Protein AF-A0A1I3J693-F1 (afdb_monomer_lite)

Secondary structure (DSSP, 8-state):
--HHHHHHTS--GGGHHHHHHHHHHHHHHHHH--EEEES--B-SSSS-SB-SSHHHHHHHHHHHHT---EEETTEEEES-HHHHHHHHHHHHHHHHHHHHHHHHHHHHS---

Radius of gyration: 20.6 Å; chains: 1; bounding box: 48×30×61 Å

Foldseek 3Di:
DDPCCCQPPVVPVVCVVVNVVVVVVVVVVCLQFPAKDFQWDQDPDPDDRTDPCLNVLLVVQCVVVVFDWDDDDRIITGRDPVSVVSSVVRSVVVVVVVVVVVVVVVVPDDDD

pLDDT: mean 88.35, std 9.42, range [54.84, 97.88]

Structure (mmCIF, N/CA/C/O backbone):
data_AF-A0A1I3J693-F1
#
_entry.id   AF-A0A1I3J693-F1
#
loop_
_atom_site.group_PDB
_atom_site.id
_atom_site.type_symbol
_atom_site.label_atom_id
_atom_site.label_alt_id
_atom_site.label_comp_id
_atom_site.label_asym_id
_atom_site.label_entity_id
_atom_site.label_seq_id
_atom_site.pdbx_PDB_ins_code
_atom_site.Cartn_x
_atom_site.Cartn_y
_atom_site.Cartn_z
_atom_site.occupancy
_atom_site.B_iso_or_equiv
_atom_site.auth_seq_id
_atom_site.auth_comp_id
_atom_site.auth_asym_id
_atom_site.auth_atom_id
_atom_site.pdbx_PDB_model_num
ATOM 1 N N . MET A 1 1 ? 29.232 -21.733 -5.467 1.00 60.97 1 MET A N 1
ATOM 2 C CA . MET A 1 1 ? 29.065 -20.299 -5.809 1.00 60.97 1 MET A CA 1
ATOM 3 C C . MET A 1 1 ? 27.701 -20.124 -6.468 1.00 60.97 1 MET A C 1
ATOM 5 O O . MET A 1 1 ? 27.435 -20.860 -7.407 1.00 60.97 1 MET A O 1
ATOM 9 N N . SER A 1 2 ? 26.806 -19.277 -5.939 1.00 84.44 2 SER A N 1
ATOM 10 C CA . SER A 1 2 ? 25.406 -19.224 -6.403 1.00 84.44 2 SER A CA 1
ATOM 11 C C . SER A 1 2 ? 25.230 -18.360 -7.655 1.00 84.44 2 SER A C 1
ATOM 13 O O . SER A 1 2 ? 25.873 -17.321 -7.809 1.00 84.44 2 SER A O 1
ATOM 15 N N . LEU A 1 3 ? 24.323 -18.785 -8.537 1.00 78.50 3 LEU A N 1
ATOM 16 C CA . LEU A 1 3 ? 23.997 -18.103 -9.792 1.00 78.50 3 LEU A CA 1
ATOM 17 C C . LEU A 1 3 ? 23.563 -16.648 -9.554 1.00 78.50 3 LEU A C 1
ATOM 19 O O . LEU A 1 3 ? 24.053 -15.735 -10.208 1.00 78.50 3 LEU A O 1
ATOM 23 N N . THR A 1 4 ? 22.727 -16.418 -8.540 1.00 80.69 4 THR A N 1
ATOM 24 C CA . THR A 1 4 ? 22.252 -15.088 -8.132 1.00 80.69 4 THR A CA 1
ATOM 25 C C . THR A 1 4 ? 23.403 -14.129 -7.819 1.00 80.69 4 THR A C 1
ATOM 27 O O . THR A 1 4 ? 23.345 -12.964 -8.195 1.00 80.69 4 THR A O 1
ATOM 30 N N . LYS A 1 5 ? 24.475 -14.611 -7.176 1.00 77.31 5 LYS A N 1
ATOM 31 C CA . LYS A 1 5 ? 25.646 -13.791 -6.837 1.00 77.31 5 LYS A CA 1
ATOM 32 C C . LYS A 1 5 ? 26.455 -13.408 -8.081 1.00 77.31 5 LYS A C 1
ATOM 34 O O . LYS A 1 5 ? 26.821 -12.243 -8.222 1.00 77.31 5 LYS A O 1
ATOM 39 N N . ARG A 1 6 ? 26.655 -14.353 -9.007 1.00 77.19 6 ARG A N 1
ATOM 40 C CA . ARG A 1 6 ? 27.328 -14.095 -10.296 1.00 77.19 6 ARG A CA 1
ATOM 41 C C . ARG A 1 6 ? 26.560 -13.084 -11.147 1.00 77.19 6 ARG A C 1
ATOM 43 O O . ARG A 1 6 ? 27.157 -12.190 -11.739 1.00 77.19 6 ARG A O 1
ATOM 50 N N . ILE A 1 7 ? 25.230 -13.199 -11.163 1.00 76.12 7 ILE A N 1
ATOM 51 C CA . ILE A 1 7 ? 24.353 -12.283 -11.896 1.00 76.12 7 ILE A CA 1
ATOM 52 C C . ILE A 1 7 ? 24.389 -10.890 -11.265 1.00 76.12 7 ILE A C 1
ATOM 54 O O . ILE A 1 7 ? 24.663 -9.935 -11.983 1.00 76.12 7 ILE A O 1
ATOM 58 N N . TRP A 1 8 ? 24.130 -10.759 -9.960 1.00 80.81 8 TRP A N 1
ATOM 59 C CA . TRP A 1 8 ? 23.787 -9.467 -9.348 1.00 80.81 8 TRP A CA 1
ATOM 60 C C . TRP A 1 8 ? 24.922 -8.740 -8.618 1.00 80.81 8 TRP A C 1
ATOM 62 O O . TRP A 1 8 ? 24.825 -7.528 -8.465 1.00 80.81 8 TRP A O 1
ATOM 72 N N . ILE A 1 9 ? 25.966 -9.439 -8.158 1.00 77.50 9 ILE A N 1
ATOM 73 C CA . ILE A 1 9 ? 27.039 -8.852 -7.328 1.00 77.50 9 ILE A CA 1
ATOM 74 C C . ILE A 1 9 ? 28.356 -8.765 -8.104 1.00 77.50 9 ILE A C 1
ATOM 76 O O . ILE A 1 9 ? 29.033 -7.747 -8.066 1.00 77.50 9 ILE A O 1
ATOM 80 N N . GLU A 1 10 ? 28.726 -9.831 -8.813 1.00 78.94 10 GLU A N 1
ATOM 81 C CA . GLU A 1 10 ? 30.013 -9.909 -9.525 1.00 78.94 10 GLU A CA 1
ATOM 82 C C . GLU A 1 10 ? 29.945 -9.345 -10.949 1.00 78.94 10 GLU A C 1
ATOM 84 O O . GLU A 1 10 ? 30.966 -9.250 -11.624 1.00 78.94 10 GLU A O 1
ATOM 89 N N . HIS A 1 11 ? 28.746 -8.968 -11.406 1.00 81.12 11 HIS A N 1
ATOM 90 C CA . HIS A 1 11 ? 28.496 -8.415 -12.738 1.00 81.12 11 HIS A CA 1
ATOM 91 C C . HIS A 1 11 ? 29.102 -9.249 -13.878 1.00 81.12 11 HIS A C 1
ATOM 93 O O . HIS A 1 11 ? 29.510 -8.702 -14.901 1.00 81.12 11 HIS A O 1
ATOM 99 N N . ASP A 1 12 ? 29.104 -10.579 -13.732 1.00 84.94 12 ASP A N 1
ATOM 100 C CA . ASP A 1 12 ? 29.699 -11.499 -14.704 1.00 84.94 12 ASP A CA 1
ATOM 101 C C . ASP A 1 12 ? 29.129 -11.208 -16.117 1.00 84.94 12 ASP A C 1
ATOM 103 O O . ASP A 1 12 ? 27.894 -11.140 -16.265 1.00 84.94 12 ASP A O 1
ATOM 107 N N . PRO A 1 13 ? 29.982 -10.961 -17.138 1.00 86.75 13 PRO A N 1
ATOM 108 C CA . PRO A 1 13 ? 29.553 -10.597 -18.489 1.00 86.75 13 PRO A CA 1
ATOM 109 C C . PRO A 1 13 ? 28.627 -11.629 -19.136 1.00 86.75 13 PRO A C 1
ATOM 111 O O . PRO A 1 13 ? 27.742 -11.248 -19.900 1.00 86.75 13 PRO A O 1
ATOM 114 N N . ALA A 1 14 ? 28.761 -12.912 -18.777 1.00 87.50 14 ALA A N 1
ATOM 115 C CA . ALA A 1 14 ? 27.935 -13.993 -19.316 1.00 87.50 14 ALA A CA 1
ATOM 116 C C . ALA A 1 14 ? 26.436 -13.835 -18.997 1.00 87.50 14 ALA A C 1
ATOM 118 O O . ALA A 1 14 ? 25.594 -14.452 -19.644 1.00 87.50 14 ALA A O 1
ATOM 119 N N . TYR A 1 15 ? 26.091 -12.997 -18.014 1.00 85.75 15 TYR A N 1
ATOM 120 C CA . TYR A 1 15 ? 24.713 -12.746 -17.591 1.00 85.75 15 TYR A CA 1
ATOM 121 C C . TYR A 1 15 ? 24.258 -11.301 -17.832 1.00 85.75 15 TYR A C 1
ATOM 123 O O . TYR A 1 15 ? 23.273 -10.860 -17.234 1.00 85.75 15 TYR A O 1
ATOM 131 N N . ALA A 1 16 ? 24.958 -10.547 -18.688 1.00 84.38 16 ALA A N 1
ATOM 132 C CA . ALA A 1 16 ? 24.611 -9.160 -18.993 1.00 84.38 16 ALA A CA 1
ATOM 133 C C . ALA A 1 16 ? 23.185 -9.023 -19.557 1.00 84.38 16 ALA A C 1
ATOM 135 O O . ALA A 1 16 ? 22.408 -8.226 -19.040 1.00 84.38 16 ALA A O 1
ATOM 136 N N . GLU A 1 17 ? 22.800 -9.860 -20.524 1.00 86.06 17 GLU A N 1
ATOM 137 C CA . GLU A 1 17 ? 21.450 -9.840 -21.111 1.00 86.06 17 GLU A CA 1
ATOM 138 C C . GLU A 1 17 ? 20.352 -10.199 -20.100 1.00 86.06 17 GLU A C 1
ATOM 140 O O . GLU A 1 17 ? 19.264 -9.622 -20.108 1.00 86.06 17 GLU A O 1
ATOM 145 N N . VAL A 1 18 ? 20.637 -11.145 -19.199 1.00 85.12 18 VAL A N 1
ATOM 146 C CA . VAL A 1 18 ? 19.705 -11.551 -18.138 1.00 85.12 18 VAL A CA 1
ATOM 147 C C . VAL A 1 18 ? 19.484 -10.390 -17.167 1.00 85.12 18 VAL A C 1
ATOM 149 O O . VAL A 1 18 ? 18.338 -10.072 -16.848 1.00 85.12 18 VAL A O 1
ATOM 152 N N . ARG A 1 19 ? 20.558 -9.705 -16.747 1.00 87.69 19 ARG A N 1
ATOM 153 C CA . ARG A 1 19 ? 20.458 -8.488 -15.928 1.00 87.69 19 ARG A CA 1
ATOM 154 C C . ARG A 1 19 ? 19.660 -7.393 -16.629 1.00 87.69 19 ARG A C 1
ATOM 156 O O . ARG A 1 19 ? 18.752 -6.847 -16.014 1.00 87.69 19 ARG A O 1
ATOM 163 N N . GLU A 1 20 ? 19.981 -7.089 -17.885 1.00 86.06 20 GLU A N 1
ATOM 164 C CA . GLU A 1 20 ? 19.293 -6.075 -18.696 1.00 86.06 20 GLU A CA 1
ATOM 165 C C . GLU A 1 20 ? 17.784 -6.341 -18.758 1.00 86.06 20 GLU A C 1
ATOM 167 O O . GLU A 1 20 ? 16.991 -5.458 -18.436 1.00 86.06 20 GLU A O 1
ATOM 172 N N . ARG A 1 21 ? 17.366 -7.580 -19.057 1.00 86.12 21 ARG A N 1
ATOM 173 C CA . ARG A 1 21 ? 15.941 -7.956 -19.080 1.00 86.12 21 ARG A CA 1
ATOM 174 C C . ARG A 1 21 ? 15.260 -7.766 -17.729 1.00 86.12 21 ARG A C 1
ATOM 176 O O . ARG A 1 21 ? 14.162 -7.217 -17.672 1.00 86.12 21 ARG A O 1
ATOM 183 N N . HIS A 1 22 ? 15.899 -8.197 -16.642 1.00 83.94 22 HIS A N 1
ATOM 184 C CA . HIS A 1 22 ? 15.342 -8.011 -15.304 1.00 83.94 22 HIS A CA 1
ATOM 185 C C . HIS A 1 22 ? 15.260 -6.532 -14.908 1.00 83.94 22 HIS A C 1
ATOM 187 O O . HIS A 1 22 ? 14.264 -6.120 -14.316 1.00 83.94 22 HIS A O 1
ATOM 193 N N . LEU A 1 23 ? 16.268 -5.725 -15.249 1.00 84.81 23 LEU A N 1
ATOM 194 C CA . LEU A 1 23 ? 16.270 -4.284 -14.995 1.00 84.81 23 LEU A CA 1
ATOM 195 C C . LEU A 1 23 ? 15.198 -3.567 -15.818 1.00 84.81 23 LEU A C 1
ATOM 197 O O . LEU A 1 23 ? 14.504 -2.710 -15.278 1.00 84.81 23 LEU A O 1
ATOM 201 N N . ALA A 1 24 ? 15.026 -3.928 -17.090 1.00 84.69 24 ALA A N 1
ATOM 202 C CA . ALA A 1 24 ? 13.989 -3.371 -17.951 1.00 84.69 24 ALA A CA 1
ATOM 203 C C . ALA A 1 24 ? 12.584 -3.689 -17.418 1.00 84.69 24 ALA A C 1
ATOM 205 O O . ALA A 1 24 ? 11.760 -2.785 -17.298 1.00 84.69 24 ALA A O 1
ATOM 206 N N . ALA A 1 25 ? 12.333 -4.937 -17.009 1.00 81.50 25 ALA A N 1
ATOM 207 C CA . ALA A 1 25 ? 11.069 -5.321 -16.383 1.00 81.50 25 ALA A CA 1
ATOM 208 C C . ALA A 1 25 ? 10.834 -4.565 -15.063 1.00 81.50 25 ALA A C 1
ATOM 210 O O . ALA A 1 25 ? 9.752 -4.027 -14.836 1.00 81.50 25 ALA A O 1
ATOM 211 N N . ALA A 1 26 ? 11.859 -4.464 -14.211 1.00 79.75 26 ALA A N 1
ATOM 212 C CA . ALA A 1 26 ? 11.766 -3.731 -12.952 1.00 79.75 26 ALA A CA 1
ATOM 213 C C . ALA A 1 26 ? 11.477 -2.236 -13.168 1.00 79.75 26 ALA A C 1
ATOM 215 O O . ALA A 1 26 ? 10.647 -1.674 -12.458 1.00 79.75 26 ALA A O 1
ATOM 216 N N . ARG A 1 27 ? 12.115 -1.603 -14.162 1.00 80.50 27 ARG A N 1
ATOM 217 C CA . ARG A 1 27 ? 11.854 -0.204 -14.540 1.00 80.50 27 ARG A CA 1
ATOM 218 C C . ARG A 1 27 ? 10.433 -0.018 -15.058 1.00 80.50 27 ARG A C 1
ATOM 220 O O . ARG A 1 27 ? 9.735 0.850 -14.551 1.00 80.50 27 ARG A O 1
ATOM 227 N N . ALA A 1 28 ? 9.980 -0.883 -15.966 1.00 77.56 28 ALA A N 1
ATOM 228 C CA . ALA A 1 28 ? 8.621 -0.829 -16.501 1.00 77.56 28 ALA A CA 1
ATOM 229 C C . ALA A 1 28 ? 7.557 -0.930 -15.393 1.00 77.56 28 ALA A C 1
ATOM 231 O O . ALA A 1 28 ? 6.563 -0.211 -15.419 1.00 77.56 28 ALA A O 1
ATOM 232 N N . HIS A 1 29 ? 7.777 -1.774 -14.380 1.00 73.94 29 HIS A N 1
ATOM 233 C CA . HIS A 1 29 ? 6.888 -1.843 -13.218 1.00 73.94 29 HIS A CA 1
ATOM 234 C C . HIS A 1 29 ? 7.018 -0.624 -12.293 1.00 73.94 29 HIS A C 1
ATOM 236 O O . HIS A 1 29 ? 6.005 -0.102 -11.831 1.00 73.94 29 HIS A O 1
ATOM 242 N N . ALA A 1 30 ? 8.234 -0.143 -12.026 1.00 74.31 30 ALA A N 1
ATOM 243 C CA . ALA A 1 30 ? 8.457 1.014 -11.158 1.00 74.31 30 ALA A CA 1
ATOM 244 C C . ALA A 1 30 ? 7.843 2.306 -11.726 1.00 74.31 30 ALA A C 1
ATOM 246 O O . ALA A 1 30 ? 7.331 3.126 -10.967 1.00 74.31 30 ALA A O 1
ATOM 247 N N . GLU A 1 31 ? 7.850 2.470 -13.050 1.00 77.44 31 GLU A N 1
ATOM 248 C CA . GLU A 1 31 ? 7.219 3.604 -13.734 1.00 77.44 31 GLU A CA 1
ATOM 249 C C . GLU A 1 31 ? 5.690 3.578 -13.622 1.00 77.44 31 GLU A C 1
ATOM 251 O O . GLU A 1 31 ? 5.064 4.631 -13.546 1.00 77.44 31 GLU A O 1
ATOM 256 N N . GLN A 1 32 ? 5.081 2.390 -13.555 1.00 84.31 32 GLN A N 1
ATOM 257 C CA . GLN A 1 32 ? 3.626 2.248 -13.460 1.00 84.31 32 GLN A CA 1
ATOM 258 C C . GLN A 1 32 ? 3.086 2.488 -12.050 1.00 84.31 32 GLN A C 1
ATOM 260 O O . GLN A 1 32 ? 1.958 2.946 -11.914 1.00 84.31 32 GLN A O 1
ATOM 265 N N . PHE A 1 33 ? 3.848 2.163 -11.004 1.00 88.56 33 PHE A N 1
ATOM 266 C CA . PHE A 1 33 ? 3.387 2.206 -9.614 1.00 88.56 33 PHE A CA 1
ATOM 267 C C . PHE A 1 33 ? 4.076 3.333 -8.841 1.00 88.56 33 PHE A C 1
ATOM 269 O O . PHE A 1 33 ? 5.014 3.119 -8.074 1.00 88.56 33 PHE A O 1
ATOM 276 N N . THR A 1 34 ? 3.605 4.561 -9.048 1.00 91.12 34 THR A N 1
ATOM 277 C CA . THR A 1 34 ? 4.251 5.770 -8.516 1.00 91.12 34 THR A CA 1
ATOM 278 C C . THR A 1 34 ? 3.713 6.195 -7.145 1.00 91.12 34 THR A C 1
ATOM 280 O O . THR A 1 34 ? 4.449 6.749 -6.325 1.00 91.12 34 THR A O 1
ATOM 283 N N . PHE A 1 35 ? 2.430 5.958 -6.858 1.00 94.38 35 PHE A N 1
ATOM 284 C CA . PHE A 1 35 ? 1.756 6.586 -5.717 1.00 94.38 35 PHE A CA 1
ATOM 285 C C . PHE A 1 35 ? 1.813 5.712 -4.468 1.00 94.38 35 PHE A C 1
ATOM 287 O O . PHE A 1 35 ? 1.151 4.682 -4.383 1.00 94.38 35 PHE A O 1
ATOM 294 N N . ARG A 1 36 ? 2.591 6.144 -3.469 1.00 95.12 36 ARG A N 1
ATOM 295 C CA . ARG A 1 36 ? 2.843 5.380 -2.240 1.00 95.12 36 ARG A CA 1
ATOM 296 C C . ARG A 1 36 ? 1.802 5.626 -1.138 1.00 95.12 36 ARG A C 1
ATOM 298 O O . ARG A 1 36 ? 1.494 6.765 -0.778 1.00 95.12 36 ARG A O 1
ATOM 305 N N . ILE A 1 37 ? 1.386 4.540 -0.493 1.00 96.00 37 ILE A N 1
ATOM 306 C CA . ILE A 1 37 ? 0.709 4.485 0.805 1.00 96.00 37 ILE A CA 1
ATOM 307 C C . ILE A 1 37 ? 1.665 3.841 1.819 1.00 96.00 37 ILE A C 1
ATOM 309 O O . ILE A 1 37 ? 2.059 2.690 1.632 1.00 96.00 37 ILE A O 1
ATOM 313 N N . PRO A 1 38 ? 2.060 4.530 2.902 1.00 95.88 38 PRO A N 1
ATOM 314 C CA . PRO A 1 38 ? 2.880 3.915 3.938 1.00 95.88 38 PRO A CA 1
ATOM 315 C C . PRO A 1 38 ? 2.069 2.868 4.713 1.00 95.88 38 PRO A C 1
ATOM 317 O O . PRO A 1 38 ? 0.993 3.167 5.233 1.00 95.88 38 PRO A O 1
ATOM 320 N N . THR A 1 39 ? 2.603 1.653 4.853 1.00 94.38 39 THR A N 1
ATOM 321 C CA . THR A 1 39 ? 1.990 0.590 5.675 1.00 94.38 39 THR A CA 1
ATOM 322 C C . THR A 1 39 ? 2.298 0.756 7.161 1.00 94.38 39 THR A C 1
ATOM 324 O O . THR A 1 39 ? 1.675 0.121 8.008 1.00 94.38 39 THR A O 1
ATOM 327 N N . ARG A 1 40 ? 3.231 1.647 7.513 1.00 93.12 40 ARG A N 1
ATOM 328 C CA . ARG A 1 40 ? 3.505 2.057 8.893 1.00 93.12 40 ARG A CA 1
ATOM 329 C C . ARG A 1 40 ? 2.860 3.408 9.176 1.00 93.12 40 ARG A C 1
ATOM 331 O O . ARG A 1 40 ? 3.266 4.429 8.630 1.00 93.12 40 ARG A O 1
ATOM 338 N N . ARG A 1 41 ? 1.881 3.410 10.078 1.00 92.56 41 ARG A N 1
ATOM 339 C CA . ARG A 1 41 ? 1.188 4.611 10.562 1.00 92.56 41 ARG A CA 1
ATOM 340 C C . ARG A 1 41 ? 1.288 4.694 12.077 1.00 92.56 41 ARG A C 1
ATOM 342 O O . ARG A 1 41 ? 1.223 3.665 12.752 1.00 92.56 41 ARG A O 1
ATOM 349 N N . ALA A 1 42 ? 1.453 5.905 12.609 1.00 92.62 42 ALA A N 1
ATOM 350 C CA . ALA A 1 42 ? 1.433 6.132 14.050 1.00 92.62 42 ALA A CA 1
ATOM 351 C C . ALA A 1 42 ? 0.141 5.568 14.660 1.00 92.62 42 ALA A C 1
ATOM 353 O O . ALA A 1 42 ? -0.956 5.791 14.138 1.00 92.62 42 ALA A O 1
ATOM 354 N N . ASN A 1 43 ? 0.281 4.816 15.748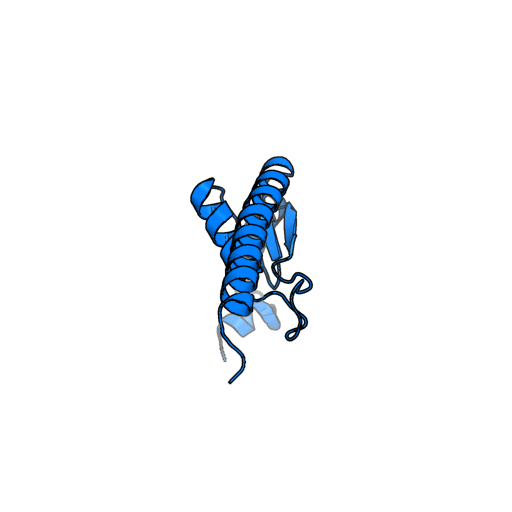 1.00 91.81 43 ASN A N 1
ATOM 355 C CA . ASN A 1 43 ? -0.863 4.241 16.435 1.00 91.81 43 ASN A CA 1
ATOM 356 C C . ASN A 1 43 ? -1.641 5.329 17.184 1.00 91.81 43 ASN A C 1
ATOM 358 O O . ASN A 1 43 ? -1.060 6.131 17.912 1.00 91.81 43 ASN A O 1
ATOM 362 N N . ARG A 1 44 ? -2.966 5.333 17.025 1.00 87.88 44 ARG A N 1
ATOM 363 C CA . ARG A 1 44 ? -3.883 6.248 17.726 1.00 87.88 44 ARG A CA 1
ATOM 364 C C . ARG A 1 44 ? -4.302 5.740 19.112 1.00 87.88 44 ARG A C 1
ATOM 366 O O . ARG A 1 44 ? -4.967 6.463 19.851 1.00 87.88 44 ARG A O 1
ATOM 373 N N . MET A 1 45 ? -3.969 4.495 19.448 1.00 87.25 45 MET A N 1
ATOM 374 C CA . MET A 1 45 ? -4.248 3.870 20.742 1.00 87.25 45 MET A CA 1
ATOM 375 C C . MET A 1 45 ? -2.984 3.843 21.616 1.00 87.25 45 MET A C 1
ATOM 377 O O . MET A 1 45 ? -1.881 3.732 21.075 1.00 87.25 45 MET A O 1
ATOM 381 N N . PRO A 1 46 ? -3.112 3.907 22.956 1.00 84.75 46 PRO A N 1
ATOM 382 C CA . PRO A 1 46 ? -1.967 3.744 23.847 1.00 84.75 46 PRO A CA 1
ATOM 383 C C . PRO A 1 46 ? -1.311 2.366 23.659 1.00 84.75 46 PRO A C 1
ATOM 385 O O . PRO A 1 46 ? -1.990 1.374 23.386 1.00 84.75 46 PRO A O 1
ATOM 388 N N . GLY A 1 47 ? 0.015 2.298 23.817 1.00 87.25 47 GLY A N 1
ATOM 389 C CA . GLY A 1 47 ? 0.794 1.065 23.682 1.00 87.25 47 GLY A CA 1
ATOM 390 C C . GLY A 1 47 ? 1.802 1.116 22.532 1.00 87.25 47 GLY A C 1
ATOM 391 O O . GLY A 1 47 ? 2.753 1.893 22.571 1.00 87.25 47 GLY A O 1
ATOM 392 N N . ARG A 1 48 ? 1.639 0.245 21.525 1.00 89.62 48 ARG A N 1
ATOM 393 C CA . ARG A 1 48 ? 2.591 0.114 20.403 1.00 89.62 48 ARG A CA 1
ATOM 394 C C . ARG A 1 48 ? 2.718 1.426 19.630 1.00 89.62 48 ARG A C 1
ATOM 396 O O . ARG A 1 48 ? 1.702 2.020 19.294 1.00 89.62 48 ARG A O 1
ATOM 403 N N . ARG A 1 49 ? 3.946 1.805 19.250 1.00 92.75 49 ARG A N 1
ATOM 404 C CA . ARG A 1 49 ? 4.227 3.002 18.429 1.00 92.75 49 ARG A CA 1
ATOM 405 C C . ARG A 1 49 ? 3.524 2.978 17.066 1.00 92.75 49 ARG A C 1
ATOM 407 O O . ARG A 1 49 ? 3.030 4.006 16.611 1.00 92.75 49 ARG A O 1
ATOM 414 N N . TRP A 1 50 ? 3.501 1.816 16.416 1.00 93.31 50 TRP A N 1
ATOM 415 C CA . TRP A 1 50 ? 2.920 1.624 15.085 1.00 93.31 50 TRP A CA 1
ATOM 416 C C . TRP A 1 50 ? 1.587 0.890 15.171 1.00 93.31 50 TRP A C 1
ATOM 418 O O . TRP A 1 50 ? 1.446 -0.032 15.977 1.00 93.31 50 TRP A O 1
ATOM 428 N N . ASP A 1 51 ? 0.633 1.309 14.343 1.00 93.25 51 ASP A N 1
ATOM 429 C CA . ASP A 1 51 ? -0.686 0.694 14.225 1.00 93.25 51 ASP A CA 1
ATOM 430 C C . ASP A 1 51 ? -0.562 -0.696 13.569 1.00 93.25 51 ASP A C 1
ATOM 432 O O . ASP A 1 51 ? -0.199 -0.777 12.392 1.00 93.25 51 ASP A O 1
ATOM 436 N N . PRO A 1 52 ? -0.833 -1.796 14.297 1.00 91.88 52 PRO A N 1
ATOM 437 C CA . PRO A 1 52 ? -0.729 -3.141 13.742 1.00 91.88 52 PRO A CA 1
ATOM 438 C C . PRO A 1 52 ? -1.898 -3.494 12.811 1.00 91.88 52 PRO A C 1
ATOM 440 O O . PRO A 1 52 ? -1.784 -4.445 12.044 1.00 91.88 52 PRO A O 1
ATOM 443 N N . PHE A 1 53 ? -3.015 -2.763 12.881 1.00 94.62 53 PHE A N 1
ATOM 444 C CA . PHE A 1 53 ? -4.212 -3.027 12.084 1.00 94.62 53 PHE A CA 1
ATOM 445 C C . PHE A 1 53 ? -4.207 -2.260 10.759 1.00 94.62 53 PHE A C 1
ATOM 447 O O . PHE A 1 53 ? -4.862 -2.665 9.802 1.00 94.62 53 PHE A O 1
ATOM 454 N N . TRP A 1 54 ? -3.433 -1.178 10.673 1.00 95.69 54 TRP A N 1
ATOM 455 C CA . TRP A 1 54 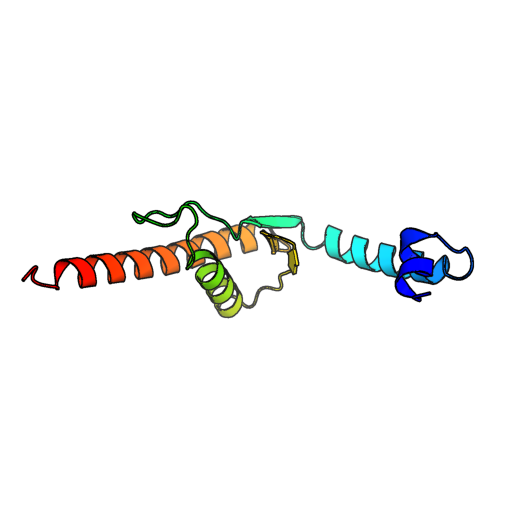? -3.347 -0.346 9.475 1.00 95.69 54 TRP A CA 1
ATOM 456 C C . TRP A 1 54 ? -2.988 -1.112 8.182 1.00 95.69 54 TRP A C 1
ATOM 458 O O . TRP A 1 54 ? -3.707 -0.930 7.200 1.00 95.69 54 TRP A O 1
ATOM 468 N N . PRO A 1 55 ? -1.986 -2.018 8.147 1.00 95.44 55 PRO A N 1
ATOM 469 C CA . PRO A 1 55 ? -1.721 -2.828 6.953 1.00 95.44 55 PRO A CA 1
ATOM 470 C C . PRO A 1 55 ? -2.918 -3.682 6.519 1.00 95.44 55 PRO A C 1
ATOM 472 O O . PRO A 1 55 ? -3.215 -3.765 5.332 1.00 95.44 55 PRO A O 1
ATOM 475 N N . ALA A 1 56 ? -3.636 -4.278 7.476 1.00 95.94 56 ALA A N 1
ATOM 476 C CA . ALA A 1 56 ? -4.816 -5.090 7.187 1.00 95.94 56 ALA A CA 1
ATOM 477 C C . ALA A 1 56 ? -5.979 -4.238 6.653 1.00 95.94 56 ALA A C 1
ATOM 479 O O . ALA A 1 56 ? -6.707 -4.675 5.766 1.00 95.94 56 ALA A O 1
ATOM 480 N N . ALA A 1 57 ? -6.136 -3.010 7.157 1.00 97.00 57 ALA A N 1
ATOM 481 C CA . ALA A 1 57 ? -7.123 -2.064 6.645 1.00 97.00 57 ALA A CA 1
ATOM 482 C C . ALA A 1 57 ? -6.814 -1.626 5.203 1.00 97.00 57 ALA A C 1
ATOM 484 O O . ALA A 1 57 ? -7.738 -1.531 4.400 1.00 97.00 57 ALA A O 1
ATOM 485 N N . ILE A 1 58 ? -5.534 -1.405 4.867 1.00 97.12 58 ILE A N 1
ATOM 486 C CA . ILE A 1 58 ? -5.105 -1.130 3.486 1.00 97.12 58 ILE A CA 1
ATOM 487 C C . ILE A 1 58 ? -5.416 -2.322 2.583 1.00 97.12 58 ILE A C 1
ATOM 489 O O . ILE A 1 58 ? -6.031 -2.128 1.541 1.00 97.12 58 ILE A O 1
ATOM 493 N N . GLN A 1 59 ? -5.027 -3.538 2.986 1.00 96.44 59 GLN A N 1
ATOM 494 C CA . GLN A 1 59 ? -5.260 -4.733 2.172 1.00 96.44 59 GLN A CA 1
ATOM 495 C C . GLN A 1 59 ? -6.748 -4.937 1.898 1.00 96.44 59 GLN A C 1
ATOM 497 O O . GLN A 1 59 ? -7.142 -5.111 0.754 1.00 96.44 59 GLN A O 1
ATOM 502 N N . ARG A 1 60 ? -7.588 -4.808 2.928 1.00 97.06 60 ARG A N 1
ATOM 503 C CA . ARG A 1 60 ? -9.036 -4.913 2.758 1.00 97.06 60 ARG A CA 1
ATOM 504 C C . ARG A 1 60 ? -9.587 -3.856 1.797 1.00 97.06 60 ARG A C 1
ATOM 506 O O . ARG A 1 60 ? -10.404 -4.185 0.952 1.00 97.06 60 ARG A O 1
ATOM 513 N N . ALA A 1 61 ? -9.139 -2.605 1.910 1.00 97.00 61 ALA A N 1
ATOM 514 C CA . ALA A 1 61 ? -9.569 -1.552 0.994 1.00 97.00 61 ALA A CA 1
ATOM 515 C C . ALA A 1 61 ? -9.139 -1.833 -0.458 1.00 97.00 61 ALA A C 1
ATOM 517 O O . ALA A 1 61 ? -9.880 -1.499 -1.380 1.00 97.00 61 ALA A O 1
ATOM 518 N N . LEU A 1 62 ? -7.965 -2.442 -0.668 1.00 96.75 62 LEU A N 1
ATOM 519 C CA . LEU A 1 62 ? -7.510 -2.877 -1.993 1.00 96.75 62 LEU A CA 1
ATOM 520 C C . LEU A 1 62 ? -8.397 -3.987 -2.548 1.00 96.75 62 LEU A C 1
ATOM 522 O O . LEU A 1 62 ? -8.842 -3.877 -3.687 1.00 96.75 62 LEU A O 1
ATOM 526 N N . ASP A 1 63 ? -8.686 -5.002 -1.733 1.00 96.06 63 ASP A N 1
ATOM 527 C CA . ASP A 1 63 ? -9.542 -6.126 -2.115 1.00 96.06 63 ASP A CA 1
ATOM 528 C C . ASP A 1 63 ? -10.963 -5.643 -2.465 1.00 96.06 63 ASP A C 1
ATOM 530 O O . ASP A 1 63 ? -11.523 -6.060 -3.476 1.00 96.06 63 ASP A O 1
ATOM 534 N N . ASP A 1 64 ? -11.515 -4.709 -1.680 1.00 96.62 64 ASP A N 1
ATOM 535 C CA . ASP A 1 64 ? -12.855 -4.141 -1.888 1.00 96.62 64 ASP A CA 1
ATOM 536 C C . ASP A 1 64 ? -12.948 -3.304 -3.185 1.00 96.62 64 ASP A C 1
ATOM 538 O O . ASP A 1 64 ? -14.006 -3.256 -3.813 1.00 96.62 64 ASP A O 1
ATOM 542 N N . ASN A 1 65 ? -11.858 -2.641 -3.596 1.00 95.12 65 ASN A N 1
ATOM 543 C CA . ASN A 1 65 ? -11.821 -1.801 -4.802 1.00 95.12 65 ASN A CA 1
ATOM 544 C C . ASN A 1 65 ? -11.289 -2.532 -6.052 1.00 95.12 65 ASN A C 1
ATOM 546 O O . ASN A 1 65 ? -11.468 -2.041 -7.166 1.00 95.12 65 ASN A O 1
ATOM 550 N N . GLY A 1 66 ? -10.627 -3.682 -5.891 1.00 94.62 66 GLY A N 1
ATOM 551 C CA . GLY A 1 66 ? -10.042 -4.450 -6.993 1.00 9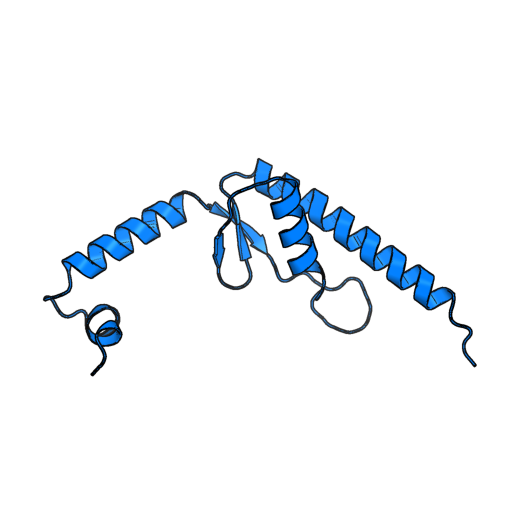4.62 66 GLY A CA 1
ATOM 552 C C . GLY A 1 66 ? -8.863 -3.760 -7.691 1.00 94.62 66 GLY A C 1
ATOM 553 O O . GLY A 1 66 ? -8.645 -3.986 -8.880 1.00 94.62 66 GLY A O 1
ATOM 554 N N . PHE A 1 67 ? -8.122 -2.894 -6.991 1.00 93.50 67 PHE A N 1
ATOM 555 C CA . PHE A 1 67 ? -6.972 -2.198 -7.576 1.00 93.50 67 PHE A CA 1
ATOM 556 C C . PHE A 1 67 ? -5.697 -3.040 -7.528 1.00 93.50 67 PHE A C 1
ATOM 558 O O . PHE A 1 67 ? -5.328 -3.592 -6.489 1.00 93.50 67 PHE A O 1
ATOM 565 N N . ASP A 1 68 ? -4.972 -3.054 -8.648 1.00 92.81 68 ASP A N 1
ATOM 566 C CA . ASP A 1 68 ? -3.618 -3.594 -8.705 1.00 92.81 68 ASP A CA 1
ATOM 567 C C . ASP A 1 68 ? -2.688 -2.769 -7.814 1.00 92.81 68 ASP A C 1
ATOM 569 O O . ASP A 1 68 ? -2.721 -1.537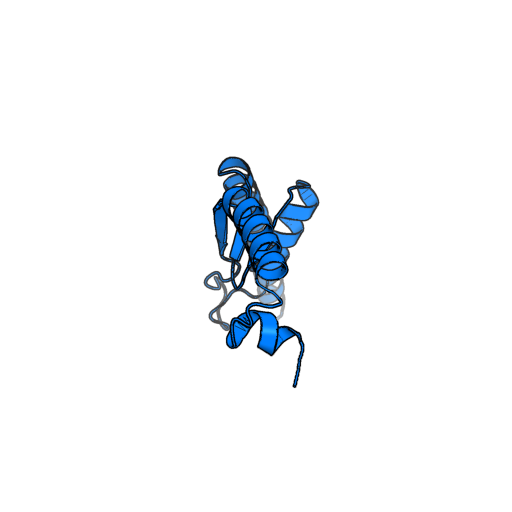 -7.824 1.00 92.81 68 ASP A O 1
ATOM 573 N N . SER A 1 69 ? -1.797 -3.436 -7.086 1.00 93.94 69 SER A N 1
ATOM 574 C CA . SER A 1 69 ? -0.801 -2.757 -6.264 1.00 93.94 69 SER A CA 1
ATOM 575 C C . SER A 1 69 ? 0.493 -3.551 -6.162 1.00 93.94 69 SER A C 1
ATOM 577 O O . SER A 1 69 ? 0.526 -4.763 -6.379 1.00 93.94 69 SER A O 1
ATOM 579 N N . VAL A 1 70 ? 1.573 -2.857 -5.807 1.00 91.81 70 VAL A N 1
ATOM 580 C CA . VAL A 1 70 ? 2.865 -3.480 -5.505 1.00 91.81 70 VAL A CA 1
ATOM 581 C C . VAL A 1 70 ? 3.271 -3.124 -4.084 1.00 91.81 70 VAL A C 1
ATOM 583 O O . VAL A 1 70 ? 3.291 -1.955 -3.702 1.00 91.81 70 VAL A O 1
ATOM 586 N N . SER A 1 71 ? 3.628 -4.136 -3.299 1.00 91.81 71 SER A N 1
ATOM 587 C CA . SER A 1 71 ? 4.176 -3.947 -1.956 1.00 91.81 71 SER A CA 1
ATOM 588 C C . SER A 1 71 ? 5.701 -3.917 -2.008 1.00 91.81 71 SER A C 1
ATOM 590 O O . SER A 1 71 ? 6.331 -4.897 -2.401 1.00 91.81 71 SER A O 1
ATOM 592 N N . ILE A 1 72 ? 6.302 -2.804 -1.587 1.00 88.62 72 ILE A N 1
ATOM 593 C CA . ILE A 1 72 ? 7.756 -2.633 -1.491 1.00 88.62 72 ILE A CA 1
ATOM 594 C C . ILE A 1 72 ? 8.080 -2.076 -0.107 1.00 88.62 72 ILE A C 1
ATOM 596 O O . ILE A 1 72 ? 7.634 -0.987 0.254 1.00 88.62 72 ILE A O 1
ATOM 600 N N . ASN A 1 73 ? 8.897 -2.802 0.660 1.00 89.88 73 ASN A N 1
ATOM 601 C CA . ASN A 1 73 ? 9.272 -2.442 2.030 1.00 89.88 73 ASN A CA 1
ATOM 602 C C . ASN A 1 73 ? 8.039 -2.126 2.903 1.00 89.88 73 ASN A C 1
ATOM 604 O O . ASN A 1 73 ? 7.168 -2.967 3.102 1.00 89.88 73 ASN A O 1
ATOM 608 N N . ASP A 1 74 ? 7.968 -0.912 3.444 1.00 90.81 74 ASP A N 1
ATOM 609 C CA . ASP A 1 74 ? 6.884 -0.389 4.269 1.00 90.81 74 ASP A CA 1
ATOM 610 C C . ASP A 1 74 ? 5.917 0.501 3.464 1.00 90.81 74 ASP A C 1
ATOM 612 O O . ASP A 1 74 ? 5.386 1.500 3.966 1.00 90.81 74 ASP A O 1
ATOM 616 N N . GLY A 1 75 ? 5.712 0.180 2.187 1.00 94.06 75 GLY A N 1
ATOM 617 C CA . GLY A 1 75 ? 4.822 0.908 1.293 1.00 94.06 75 GLY A CA 1
ATOM 618 C C . GLY A 1 75 ? 4.044 0.002 0.349 1.00 94.06 75 GLY A C 1
ATOM 619 O O . GLY A 1 75 ? 4.567 -0.987 -0.157 1.00 94.06 75 GLY A O 1
ATOM 620 N N . VAL A 1 76 ? 2.802 0.393 0.087 1.00 95.62 76 VAL A N 1
ATOM 621 C CA . VAL A 1 76 ? 2.005 -0.097 -1.038 1.00 95.62 76 VAL A CA 1
ATOM 622 C C . VAL A 1 76 ? 1.989 0.988 -2.102 1.00 95.62 76 VAL A C 1
ATOM 624 O O . VAL A 1 76 ? 1.773 2.154 -1.781 1.00 95.62 76 VAL A O 1
ATOM 627 N N . TYR A 1 77 ? 2.232 0.618 -3.349 1.00 95.12 77 TYR A N 1
ATOM 628 C CA . TYR A 1 77 ? 2.293 1.529 -4.480 1.00 95.12 77 TYR A CA 1
ATOM 629 C C . TYR A 1 77 ? 1.139 1.256 -5.440 1.00 95.12 77 TYR A C 1
ATOM 631 O O . TYR A 1 77 ? 0.812 0.100 -5.710 1.00 95.12 77 TYR A O 1
ATOM 639 N N . LEU A 1 78 ? 0.540 2.336 -5.937 1.00 95.31 78 LEU A N 1
ATOM 640 C CA . LEU A 1 78 ? -0.629 2.359 -6.816 1.00 95.31 78 LEU A CA 1
ATOM 641 C C . LEU A 1 78 ? -0.323 3.130 -8.100 1.00 95.31 78 LEU A C 1
ATOM 643 O O . LEU A 1 78 ? 0.653 3.890 -8.159 1.00 95.31 78 LEU A O 1
ATOM 647 N N . ARG A 1 79 ? -1.155 2.930 -9.127 1.00 94.31 79 ARG A N 1
ATOM 648 C CA . ARG A 1 79 ? -0.924 3.504 -10.457 1.00 94.31 79 ARG A CA 1
ATOM 649 C C . ARG A 1 79 ? -1.348 4.955 -10.550 1.00 94.31 79 ARG A C 1
ATOM 651 O O . ARG A 1 79 ? -0.730 5.732 -11.272 1.00 94.31 79 ARG A O 1
ATOM 658 N N . SER A 1 80 ? -2.372 5.342 -9.796 1.00 95.25 80 SER A N 1
ATOM 659 C CA . SER A 1 80 ? -2.879 6.711 -9.810 1.00 95.25 80 SER A CA 1
ATOM 660 C C . SER A 1 80 ? -3.033 7.316 -8.419 1.00 95.25 80 SER A C 1
ATOM 662 O O . SER A 1 80 ? -3.206 6.632 -7.406 1.00 95.25 80 SER A O 1
ATOM 664 N N . GLN A 1 81 ? -3.009 8.648 -8.375 1.00 95.12 81 GLN A N 1
ATOM 665 C CA . GLN A 1 81 ? -3.316 9.396 -7.162 1.00 95.12 81 GLN A CA 1
ATOM 666 C C . GLN A 1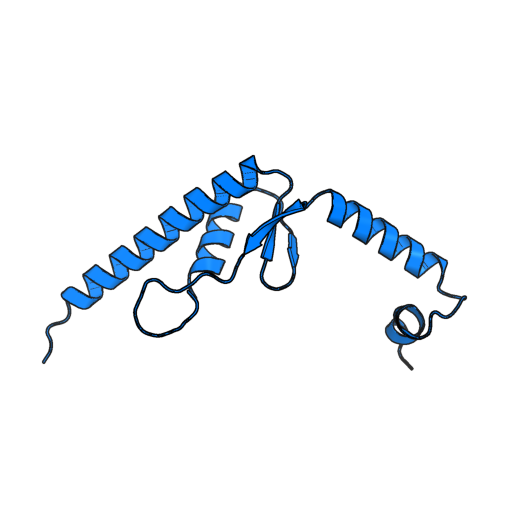 81 ? -4.754 9.140 -6.693 1.00 95.12 81 GLN A C 1
ATOM 668 O O . GLN A 1 81 ? -4.992 9.018 -5.496 1.00 95.12 81 GLN A O 1
ATOM 673 N N . ALA A 1 82 ? -5.696 9.010 -7.631 1.00 96.44 82 ALA A N 1
ATOM 674 C CA . ALA A 1 82 ? -7.104 8.773 -7.332 1.00 96.44 82 ALA A CA 1
ATOM 675 C C . ALA A 1 82 ? -7.337 7.407 -6.662 1.00 96.44 82 ALA A C 1
ATOM 677 O O . ALA A 1 82 ? -8.079 7.328 -5.680 1.00 96.44 82 ALA A O 1
ATOM 678 N N . GLU A 1 83 ? -6.664 6.351 -7.135 1.00 96.50 83 GLU A N 1
ATOM 679 C CA . GLU A 1 83 ? -6.643 5.045 -6.462 1.00 96.50 83 GLU A CA 1
ATOM 680 C C . GLU A 1 83 ? -6.090 5.194 -5.047 1.00 9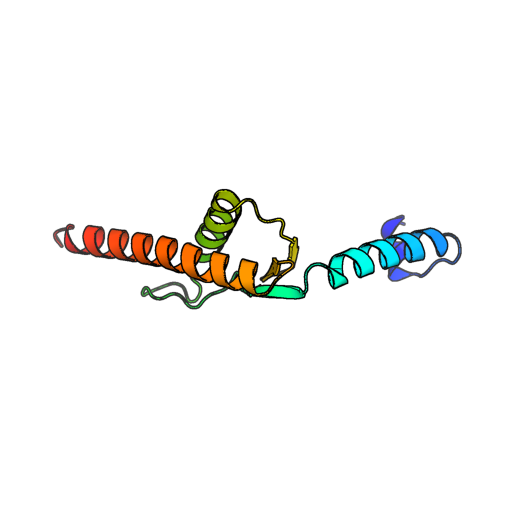6.50 83 GLU A C 1
ATOM 682 O O . GLU A 1 83 ? -6.717 4.775 -4.077 1.00 96.50 83 GLU A O 1
ATOM 687 N N . ARG A 1 84 ? -4.938 5.860 -4.914 1.00 96.56 84 ARG A N 1
ATOM 688 C CA . ARG A 1 84 ? -4.283 6.067 -3.622 1.00 96.56 84 ARG A CA 1
ATOM 689 C C . ARG A 1 84 ? -5.181 6.789 -2.627 1.00 96.56 84 ARG A C 1
ATOM 691 O O . ARG A 1 84 ? -5.290 6.351 -1.484 1.00 96.56 84 ARG A O 1
ATOM 698 N N . ASP A 1 85 ? -5.833 7.862 -3.044 1.00 97.44 85 ASP A N 1
ATOM 699 C CA . ASP A 1 85 ? -6.707 8.647 -2.176 1.00 97.44 85 ASP A CA 1
ATOM 700 C C . ASP A 1 85 ? -7.972 7.862 -1.794 1.00 97.44 85 ASP A C 1
ATOM 702 O O . ASP A 1 85 ? -8.394 7.903 -0.636 1.00 97.44 85 ASP A O 1
ATOM 706 N N . THR A 1 86 ? -8.515 7.072 -2.725 1.00 97.50 86 THR A N 1
ATOM 707 C CA . THR A 1 86 ? -9.638 6.153 -2.475 1.00 97.50 86 THR A CA 1
ATOM 708 C C . THR A 1 86 ? -9.271 5.109 -1.420 1.00 97.50 86 THR A C 1
ATOM 710 O O . THR A 1 86 ? -9.946 5.007 -0.394 1.00 97.50 86 THR A O 1
ATOM 713 N N . ILE A 1 87 ? -8.144 4.414 -1.600 1.00 97.50 87 ILE A N 1
ATOM 714 C CA . ILE A 1 87 ? -7.671 3.397 -0.654 1.00 97.50 87 ILE A CA 1
ATOM 715 C C . ILE A 1 87 ? -7.374 4.004 0.717 1.00 97.50 87 ILE A C 1
ATOM 717 O O . ILE A 1 87 ? -7.760 3.437 1.737 1.00 97.50 87 ILE A O 1
ATOM 721 N N . VAL A 1 88 ? -6.724 5.171 0.780 1.00 97.38 88 VAL A N 1
ATOM 722 C CA . VAL A 1 88 ? -6.425 5.836 2.059 1.00 97.38 88 VAL A CA 1
ATOM 723 C C . VAL A 1 88 ? -7.707 6.212 2.799 1.00 97.38 88 VAL A C 1
ATOM 725 O O . VAL A 1 88 ? -7.789 5.996 4.014 1.00 97.38 88 VAL A O 1
ATOM 728 N N . ARG A 1 89 ? -8.709 6.756 2.100 1.00 97.88 89 ARG A N 1
ATOM 729 C CA . ARG A 1 89 ? -10.010 7.097 2.685 1.00 97.88 89 ARG A CA 1
ATOM 730 C C . ARG A 1 89 ? -10.692 5.857 3.263 1.00 97.88 89 ARG A C 1
ATOM 732 O O . ARG A 1 89 ? -11.085 5.863 4.432 1.00 97.88 89 ARG A O 1
ATOM 739 N N . ASP A 1 90 ? -10.785 4.793 2.477 1.00 97.62 90 ASP A N 1
ATOM 740 C CA . ASP A 1 90 ? -11.529 3.589 2.846 1.00 97.62 90 ASP A CA 1
ATOM 741 C C . ASP A 1 90 ? -10.811 2.808 3.961 1.00 97.62 90 ASP A C 1
ATOM 743 O O . ASP A 1 90 ? -11.424 2.445 4.969 1.00 97.62 90 ASP A O 1
ATOM 747 N N . ALA A 1 91 ? -9.485 2.667 3.874 1.00 97.00 91 ALA A N 1
ATOM 748 C CA . ALA A 1 91 ? -8.671 2.071 4.932 1.00 97.00 91 ALA A CA 1
ATOM 749 C C . ALA A 1 91 ? -8.756 2.874 6.241 1.00 97.00 91 ALA A C 1
ATOM 751 O O . ALA A 1 91 ? -8.777 2.297 7.331 1.00 97.00 91 ALA A O 1
ATOM 752 N N . THR A 1 92 ? -8.835 4.208 6.164 1.00 96.31 92 THR A N 1
ATOM 753 C CA . THR A 1 92 ? -9.012 5.058 7.353 1.00 96.31 92 THR A CA 1
ATOM 754 C C . THR A 1 92 ? -10.353 4.790 8.019 1.00 96.31 92 THR A C 1
ATOM 756 O O . THR A 1 92 ? -10.386 4.591 9.232 1.00 96.31 92 THR A O 1
ATOM 759 N N . LYS A 1 93 ? -11.434 4.692 7.237 1.00 97.00 93 LYS A N 1
ATOM 760 C CA . LYS A 1 93 ? -12.760 4.327 7.746 1.00 97.00 93 LYS A CA 1
ATOM 761 C C . LYS A 1 93 ? -12.734 2.965 8.449 1.00 97.00 93 LYS A C 1
ATOM 763 O O . LYS A 1 93 ? -13.164 2.864 9.596 1.00 97.00 93 LYS A O 1
ATOM 768 N N . ILE A 1 94 ? -12.155 1.945 7.812 1.00 96.62 94 ILE A N 1
ATOM 769 C CA . ILE A 1 94 ? -12.023 0.591 8.377 1.00 96.62 94 ILE A CA 1
ATOM 770 C C . ILE A 1 94 ? -11.230 0.609 9.696 1.00 96.62 94 ILE A C 1
ATOM 772 O O . ILE A 1 94 ? -11.617 -0.034 10.680 1.00 96.62 94 ILE A O 1
ATOM 776 N N . ALA A 1 95 ? -10.120 1.350 9.740 1.00 94.06 95 ALA A N 1
ATOM 777 C CA . ALA A 1 95 ? -9.290 1.465 10.934 1.00 94.06 95 ALA A CA 1
ATOM 778 C C . ALA A 1 95 ? -10.010 2.204 12.074 1.00 94.06 95 ALA A C 1
ATOM 780 O O . ALA A 1 95 ? -9.947 1.770 13.227 1.00 94.06 95 ALA A O 1
ATOM 781 N N . ASP A 1 96 ? -10.727 3.283 11.769 1.00 94.31 96 ASP A N 1
ATOM 782 C CA . ASP A 1 96 ? -11.457 4.065 12.767 1.00 94.31 96 ASP A CA 1
ATOM 783 C C . ASP A 1 96 ? -12.655 3.280 13.333 1.00 94.31 96 ASP A C 1
ATOM 785 O O . ASP A 1 96 ? -12.888 3.292 14.545 1.00 94.31 96 ASP A O 1
ATOM 789 N N . GLU A 1 97 ? -13.349 2.492 12.507 1.00 95.31 97 GLU A N 1
ATOM 790 C CA . GLU A 1 97 ? -14.375 1.549 12.966 1.00 95.31 97 GLU A CA 1
ATOM 791 C C . GLU A 1 97 ? -13.801 0.480 13.910 1.00 95.31 97 GLU A C 1
ATOM 793 O O . GLU A 1 97 ? -14.422 0.126 14.919 1.00 95.31 97 GLU A O 1
ATOM 798 N N . HIS A 1 98 ? -12.607 -0.042 13.611 1.00 93.75 98 HIS A N 1
ATOM 799 C CA . HIS A 1 98 ? -11.909 -0.991 14.479 1.00 93.75 98 HIS A CA 1
ATOM 800 C C . HIS A 1 98 ? -11.533 -0.360 15.827 1.00 93.75 98 HIS A C 1
ATOM 802 O O . HIS A 1 98 ? -11.866 -0.914 16.877 1.00 93.75 98 HIS A O 1
ATOM 808 N N . ILE A 1 99 ? -10.933 0.832 15.818 1.00 91.69 99 ILE A N 1
ATOM 809 C CA . ILE A 1 99 ? -10.596 1.579 17.039 1.00 91.69 99 ILE A CA 1
ATOM 810 C C . ILE A 1 99 ? -11.855 1.874 17.864 1.00 91.69 99 ILE A C 1
ATOM 812 O O . ILE A 1 99 ? -11.860 1.691 19.083 1.00 91.69 99 ILE A O 1
ATOM 816 N N . GLY A 1 100 ? -12.946 2.286 17.213 1.00 92.00 100 GLY A N 1
ATOM 817 C CA . GLY A 1 100 ? -14.228 2.531 17.868 1.00 92.00 100 GLY A CA 1
ATOM 818 C C . GLY A 1 100 ? -14.780 1.285 18.564 1.00 92.00 100 GLY A C 1
ATOM 819 O O . GLY A 1 100 ? -15.254 1.376 19.698 1.00 92.00 100 GLY A O 1
ATOM 820 N N . ARG A 1 101 ? -14.671 0.108 17.930 1.00 91.94 101 ARG A N 1
ATOM 821 C CA . ARG A 1 101 ? -15.048 -1.176 18.546 1.00 91.94 101 ARG A CA 1
ATOM 822 C C . ARG A 1 101 ? -14.207 -1.482 19.784 1.00 91.94 101 ARG A C 1
ATOM 824 O O . ARG A 1 101 ? -14.785 -1.789 20.822 1.00 91.94 101 ARG A O 1
ATOM 831 N N . LEU A 1 102 ? -12.884 -1.323 19.700 1.00 89.88 102 LEU A N 1
ATOM 832 C CA . LEU A 1 102 ? -11.975 -1.563 20.828 1.00 89.88 102 LEU A CA 1
ATOM 833 C C . LEU A 1 102 ? -12.267 -0.652 22.026 1.00 89.88 102 LEU A C 1
ATOM 835 O O . LEU A 1 102 ? -12.248 -1.100 23.173 1.00 89.88 102 LEU A O 1
ATOM 839 N N . ARG A 1 103 ? -12.565 0.628 21.773 1.00 88.62 103 ARG A N 1
ATOM 840 C CA . ARG A 1 103 ? -12.925 1.581 22.835 1.00 88.62 103 ARG A CA 1
ATOM 841 C C . ARG A 1 103 ? -14.213 1.172 23.546 1.00 88.62 103 ARG A C 1
ATOM 843 O O . ARG A 1 103 ? -14.235 1.165 24.772 1.00 88.62 103 ARG A O 1
ATOM 850 N N . ARG A 1 104 ? -15.246 0.771 22.793 1.00 89.50 104 ARG A N 1
ATOM 851 C CA . ARG A 1 104 ? -16.520 0.295 23.362 1.00 89.50 104 ARG A CA 1
ATOM 852 C C . ARG A 1 104 ? -16.354 -0.982 24.184 1.00 89.50 104 ARG A C 1
ATOM 854 O O . ARG A 1 104 ? -16.938 -1.085 25.259 1.00 89.50 104 ARG A O 1
ATOM 861 N N . SER A 1 105 ? -15.542 -1.935 23.720 1.00 85.75 105 SER A N 1
ATOM 862 C CA . SER A 1 105 ? -15.266 -3.154 24.490 1.00 85.75 105 SER A CA 1
ATOM 863 C C . SER A 1 105 ? -14.471 -2.866 25.763 1.00 85.75 105 SER A C 1
ATOM 865 O O . SER A 1 105 ? -14.746 -3.463 26.795 1.00 85.75 105 SER A O 1
ATOM 867 N N . ALA A 1 106 ? -13.525 -1.922 25.724 1.00 80.44 106 ALA A N 1
ATOM 868 C CA . ALA A 1 106 ? -12.731 -1.560 26.897 1.00 80.44 106 ALA A CA 1
ATOM 869 C C . ALA A 1 106 ? -13.559 -0.852 27.985 1.00 80.44 106 ALA A C 1
ATOM 871 O O . ALA A 1 106 ? -13.299 -1.056 29.167 1.00 80.44 106 ALA A O 1
ATOM 872 N N . SER A 1 107 ? -14.567 -0.055 27.607 1.00 73.56 107 SER A N 1
ATOM 873 C CA . SER A 1 107 ? -15.488 0.583 28.561 1.00 73.56 107 SER A CA 1
ATOM 874 C C . SER A 1 107 ? -16.511 -0.374 29.182 1.00 73.56 107 SER A C 1
ATOM 876 O O . SER A 1 107 ? -17.091 -0.045 30.209 1.00 73.56 107 SER A O 1
ATOM 878 N N . ALA A 1 108 ? -16.753 -1.536 28.566 1.00 68.25 108 ALA A N 1
ATOM 879 C CA . ALA A 1 108 ? -17.755 -2.503 29.017 1.00 68.25 108 ALA A CA 1
ATOM 880 C C . ALA A 1 108 ? -17.223 -3.509 30.055 1.00 68.25 108 ALA A C 1
ATOM 882 O O . ALA A 1 108 ? -18.015 -4.215 30.676 1.00 68.25 108 ALA A O 1
ATOM 883 N N . THR A 1 109 ? -15.905 -3.587 30.257 1.00 58.84 109 THR A N 1
ATOM 884 C CA . THR A 1 109 ? -15.299 -4.486 31.247 1.00 58.84 109 THR A CA 1
ATOM 885 C C . THR A 1 109 ? -15.284 -3.801 32.619 1.00 58.84 109 THR A C 1
ATOM 887 O O . THR A 1 109 ? -14.535 -2.834 32.792 1.00 58.84 109 THR A O 1
ATOM 890 N N . PRO A 1 110 ? -16.059 -4.271 33.618 1.00 54.84 110 PRO A N 1
ATOM 891 C CA . PRO A 1 110 ? -15.968 -3.732 34.966 1.00 54.84 110 PRO A CA 1
ATOM 892 C C . PRO A 1 110 ? -14.577 -4.048 35.518 1.00 54.84 110 PRO A C 1
ATOM 894 O O . PRO A 1 110 ? -14.150 -5.205 35.502 1.00 54.84 110 PRO A O 1
ATOM 897 N N . ARG A 1 111 ? -13.863 -3.025 35.999 1.00 60.41 111 ARG A N 1
ATOM 898 C CA . ARG A 1 111 ? -12.640 -3.229 36.782 1.00 60.41 111 ARG A CA 1
ATOM 899 C C . ARG A 1 111 ? -13.054 -3.901 38.092 1.00 60.41 111 ARG A C 1
ATOM 901 O O . ARG A 1 111 ? -13.679 -3.252 38.925 1.00 60.41 111 ARG A O 1
ATOM 908 N N . ARG A 1 112 ? -12.803 -5.206 38.195 1.00 56.28 112 ARG A N 1
ATOM 909 C CA . ARG A 1 112 ? -12.863 -5.943 39.460 1.00 56.28 112 ARG A CA 1
ATOM 910 C C . ARG A 1 112 ? -11.648 -5.613 40.311 1.00 56.28 112 ARG A C 1
ATOM 912 O O . ARG A 1 112 ? -10.575 -5.387 39.706 1.00 56.28 112 ARG A O 1
#

Sequence (112 aa):
MSLTKRIWIEHDPAYAEVRERHLAAARAHAEQFTFRIPTRRANRMPGRRWDPFWPAAIQRALDDNGFDSVSINDGVYLRSQAERDTIVRDATKIADEHIGRLRRSASATPRR